Protein AF-A0A9E1XGZ9-F1 (afdb_monomer_lite)

pLDDT: mean 85.74, std 13.42, range [51.16, 97.0]

Secondary structure (DSSP, 8-state):
--EEEEEEEEE-SSSEEEEEEEEETTEEEEEEEEE-HHHHHHHHHHHHHHHHHHHHHHHHS---------

Foldseek 3Di:
DDKDWDWDWDADPQGIKIWIWIDDPPDIDIDIDDHHPVVVVVVVVVVVVVVVVVVVVCVVPVPPDPDPPD

Structure (mmCIF, N/CA/C/O backbone):
data_AF-A0A9E1XGZ9-F1
#
_entry.id   AF-A0A9E1XGZ9-F1
#
loop_
_atom_site.group_PDB
_atom_site.id
_atom_site.type_symbol
_atom_site.label_atom_id
_atom_site.label_alt_id
_atom_site.label_comp_id
_atom_site.label_asym_id
_atom_site.label_entity_id
_atom_site.label_seq_id
_atom_site.pdbx_PDB_ins_code
_atom_site.Cartn_x
_atom_site.Cartn_y
_atom_site.Cartn_z
_atom_site.occupancy
_atom_site.B_iso_or_equiv
_atom_site.auth_seq_id
_atom_site.auth_comp_id
_atom_site.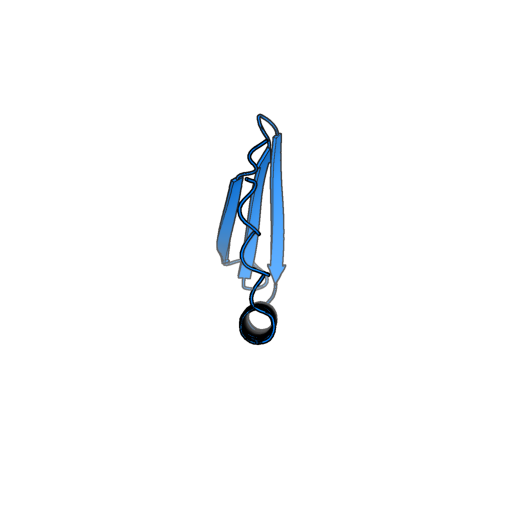auth_asym_id
_atom_site.auth_atom_id
_atom_site.pdbx_PDB_model_num
ATOM 1 N N . MET A 1 1 ? 6.979 -0.480 -22.848 1.00 61.78 1 MET A N 1
ATOM 2 C CA . MET A 1 1 ? 5.627 -0.040 -22.443 1.00 61.78 1 MET A CA 1
ATOM 3 C C . MET A 1 1 ? 5.755 0.403 -21.001 1.00 61.78 1 MET A C 1
ATOM 5 O O . MET A 1 1 ? 6.184 -0.406 -20.192 1.00 61.78 1 MET A O 1
ATOM 9 N N . GLU A 1 2 ? 5.525 1.682 -20.724 1.00 68.38 2 GLU A N 1
ATOM 10 C CA . GLU A 1 2 ? 5.663 2.261 -19.383 1.00 68.38 2 GLU A CA 1
ATOM 11 C C . GLU A 1 2 ? 4.415 1.927 -18.553 1.00 68.38 2 GLU A C 1
ATOM 13 O O . GLU A 1 2 ? 3.300 1.922 -19.087 1.00 68.38 2 GLU A O 1
ATOM 18 N N . VAL A 1 3 ? 4.616 1.549 -17.290 1.00 75.25 3 VAL A N 1
ATOM 19 C CA . VAL A 1 3 ? 3.542 1.250 -16.338 1.00 75.25 3 VAL A CA 1
ATOM 20 C C . VAL A 1 3 ? 3.711 2.198 -15.164 1.00 75.25 3 VAL A C 1
ATOM 22 O O . VAL A 1 3 ? 4.686 2.084 -14.422 1.00 75.25 3 VAL A O 1
ATOM 25 N N . ASP A 1 4 ? 2.752 3.101 -14.997 1.00 84.31 4 ASP A N 1
ATOM 26 C CA . ASP A 1 4 ? 2.764 4.062 -13.898 1.00 84.31 4 ASP A CA 1
ATOM 27 C C . ASP A 1 4 ? 2.069 3.455 -12.686 1.00 84.31 4 ASP A C 1
ATOM 29 O O . ASP A 1 4 ? 0.975 2.892 -12.814 1.00 84.31 4 ASP A O 1
ATOM 33 N N . PHE A 1 5 ? 2.687 3.587 -11.513 1.00 89.62 5 PHE A N 1
ATOM 34 C CA . PHE A 1 5 ? 2.114 3.168 -10.237 1.00 89.62 5 PHE A CA 1
ATOM 35 C C . PHE A 1 5 ? 1.942 4.369 -9.308 1.00 89.62 5 PHE A C 1
ATOM 37 O O . PHE A 1 5 ? 2.887 5.116 -9.067 1.00 89.62 5 PHE A O 1
ATOM 44 N N . GLU A 1 6 ? 0.750 4.506 -8.734 1.00 91.69 6 GLU A N 1
ATOM 45 C CA . GLU A 1 6 ? 0.448 5.465 -7.673 1.00 91.69 6 GLU A CA 1
ATOM 46 C C . GLU A 1 6 ? -0.042 4.716 -6.432 1.00 91.69 6 GLU A C 1
ATOM 48 O O . GLU A 1 6 ? -0.850 3.783 -6.523 1.00 91.69 6 GLU A O 1
ATOM 53 N N . PHE A 1 7 ? 0.432 5.151 -5.268 1.00 90.94 7 PHE A N 1
ATOM 54 C CA . PHE A 1 7 ? 0.071 4.589 -3.972 1.00 90.94 7 PHE A CA 1
ATOM 55 C C . PHE A 1 7 ? -0.601 5.666 -3.126 1.00 90.94 7 PHE A C 1
ATOM 57 O O . PHE A 1 7 ? -0.090 6.778 -3.008 1.00 90.94 7 PHE A O 1
ATOM 64 N N . GLU A 1 8 ? -1.733 5.327 -2.523 1.00 93.44 8 GLU A N 1
ATOM 65 C CA . GLU A 1 8 ? -2.487 6.214 -1.641 1.00 93.44 8 GLU A CA 1
ATOM 66 C C . GLU A 1 8 ? -2.804 5.473 -0.341 1.00 93.44 8 GLU A C 1
ATOM 68 O O . GLU A 1 8 ? -3.274 4.334 -0.372 1.00 93.44 8 GLU A O 1
ATOM 73 N N . VAL A 1 9 ? -2.529 6.115 0.794 1.00 93.56 9 VAL A N 1
ATOM 74 C CA . VAL A 1 9 ? -2.844 5.601 2.132 1.00 93.56 9 VAL A CA 1
ATOM 75 C C . VAL A 1 9 ? -3.841 6.552 2.775 1.00 93.56 9 VAL A C 1
ATOM 77 O O . VAL A 1 9 ? -3.598 7.757 2.826 1.00 93.56 9 VAL A O 1
ATOM 80 N N . GLY A 1 10 ? -4.954 6.015 3.265 1.00 94.44 10 GLY A N 1
ATOM 81 C CA . GLY A 1 10 ? -6.022 6.797 3.881 1.00 94.44 10 GLY A CA 1
ATOM 82 C C . GLY A 1 10 ? -6.752 6.038 4.989 1.00 94.44 10 GLY A C 1
ATOM 83 O O . GLY A 1 10 ? -6.469 4.861 5.215 1.00 94.44 10 GLY A O 1
ATOM 84 N N . PRO A 1 11 ? -7.679 6.699 5.700 1.00 95.06 11 PRO A N 1
ATOM 85 C CA . PRO A 1 11 ? -8.503 6.050 6.715 1.00 95.06 11 PRO A CA 1
ATOM 86 C C . PRO A 1 11 ? -9.547 5.118 6.079 1.00 95.06 11 PRO A C 1
ATOM 88 O O . PRO A 1 11 ? -10.082 5.415 5.011 1.00 95.06 11 PRO A O 1
ATOM 91 N N . SER A 1 12 ? -9.879 4.022 6.762 1.00 95.25 12 SER A N 1
ATOM 92 C CA . SER A 1 12 ? -10.955 3.089 6.388 1.00 95.25 12 SER A CA 1
ATOM 93 C C . SER A 1 12 ? -11.856 2.777 7.584 1.00 95.25 12 SER A C 1
ATOM 95 O O . SER A 1 12 ? -11.596 3.234 8.697 1.00 95.25 12 SER A O 1
ATOM 97 N N . LYS A 1 13 ? -12.922 1.991 7.380 1.00 92.38 13 LYS A N 1
ATOM 98 C CA . LYS A 1 13 ? -13.771 1.536 8.496 1.00 92.38 13 LYS A CA 1
ATOM 99 C C . LYS A 1 13 ? -13.029 0.594 9.447 1.00 92.38 13 LYS A C 1
ATOM 101 O O . LYS A 1 13 ? -13.284 0.639 10.645 1.00 92.38 13 LYS A O 1
ATOM 106 N N . GLU A 1 14 ? -12.126 -0.224 8.910 1.00 89.88 14 GLU A N 1
ATOM 107 C CA . GLU A 1 14 ? -11.295 -1.176 9.663 1.00 89.88 14 GLU A CA 1
ATOM 108 C C . GLU A 1 14 ? -10.027 -0.521 10.253 1.00 89.88 14 GLU A C 1
ATOM 110 O O . GLU A 1 14 ? -9.391 -1.074 11.149 1.00 89.88 14 GLU A O 1
ATOM 115 N N . GLY A 1 15 ? -9.663 0.673 9.773 1.00 95.25 15 GLY A N 1
ATOM 116 C CA . GLY A 1 15 ? -8.539 1.478 10.253 1.00 95.25 15 GLY A CA 1
ATOM 117 C C . GLY A 1 15 ? -7.825 2.191 9.108 1.00 95.25 15 GLY A C 1
ATOM 118 O O . GLY A 1 15 ? -7.930 3.408 8.956 1.00 95.25 15 GLY A O 1
ATOM 119 N N . VAL A 1 16 ? -7.129 1.428 8.263 1.00 96.38 16 VAL A N 1
ATOM 120 C CA . VAL A 1 16 ? -6.305 1.931 7.154 1.00 96.38 16 VAL A CA 1
ATOM 121 C C . VAL A 1 16 ? -6.774 1.335 5.824 1.00 96.38 16 VAL A C 1
ATOM 123 O O . VAL A 1 16 ? -7.153 0.167 5.745 1.00 96.38 16 VAL A O 1
ATOM 126 N N . GLN A 1 17 ? -6.741 2.132 4.759 1.00 96.44 17 GLN A N 1
ATOM 127 C CA . GLN A 1 17 ? -6.895 1.695 3.374 1.00 96.44 17 GLN A CA 1
ATOM 128 C C . GLN A 1 17 ? -5.616 2.004 2.598 1.00 96.44 17 GLN A C 1
ATOM 130 O O . GLN A 1 17 ? -5.165 3.149 2.556 1.00 96.44 17 GLN A O 1
ATOM 135 N N . LEU A 1 18 ? -5.070 0.989 1.933 1.00 95.00 18 LEU A N 1
ATOM 136 C CA . LEU A 1 18 ? -4.006 1.123 0.944 1.00 95.00 18 LEU A CA 1
ATOM 137 C C . LEU A 1 18 ? -4.607 0.953 -0.452 1.00 95.00 18 LEU A C 1
ATOM 139 O O . LEU A 1 18 ? -5.165 -0.099 -0.762 1.00 95.00 18 LEU A O 1
ATOM 143 N N . SER A 1 19 ? -4.466 1.962 -1.306 1.00 94.62 19 SER A N 1
ATOM 144 C CA . SER A 1 19 ? -4.889 1.909 -2.704 1.00 94.62 19 SER A CA 1
ATOM 145 C C . SER A 1 19 ? -3.686 1.941 -3.638 1.00 94.62 19 SER A C 1
ATOM 147 O O . SER A 1 19 ? -2.847 2.834 -3.565 1.00 94.62 19 SER A O 1
ATOM 149 N N . ILE A 1 20 ? -3.632 0.965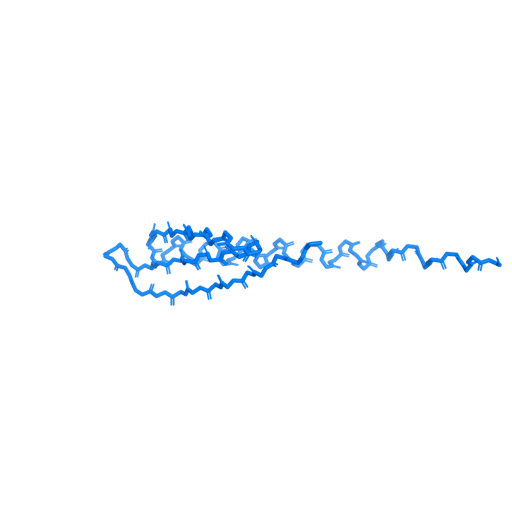 -4.540 1.00 93.38 20 ILE A N 1
ATOM 150 C CA . ILE A 1 20 ? -2.612 0.808 -5.574 1.00 93.38 20 ILE A CA 1
ATOM 151 C C . ILE A 1 20 ? -3.293 1.048 -6.915 1.00 93.38 20 ILE A C 1
ATOM 153 O O . ILE A 1 20 ? -4.143 0.259 -7.344 1.00 93.38 20 ILE A O 1
ATOM 157 N N . LYS A 1 21 ? -2.931 2.140 -7.580 1.00 92.62 21 LYS A N 1
ATOM 158 C CA . LYS A 1 21 ? -3.409 2.474 -8.921 1.00 92.62 21 LYS A CA 1
ATOM 159 C C . LYS A 1 21 ? -2.279 2.173 -9.896 1.00 92.62 21 LYS A C 1
ATOM 161 O O . LYS A 1 21 ? -1.152 2.601 -9.687 1.00 92.62 21 LYS A O 1
ATOM 166 N N . SER A 1 22 ? -2.576 1.414 -10.943 1.00 91.75 22 SER A N 1
ATOM 167 C CA . SER A 1 22 ? -1.634 1.127 -12.026 1.00 91.75 22 SER A CA 1
ATOM 168 C C . SER A 1 22 ? -2.245 1.518 -13.363 1.00 91.75 22 SER A C 1
ATOM 170 O O . SER A 1 22 ? -3.412 1.205 -13.626 1.00 91.75 22 SER A O 1
ATOM 172 N N . ARG A 1 23 ? -1.475 2.216 -14.200 1.00 88.38 23 ARG A N 1
ATOM 173 C CA . ARG A 1 23 ? -1.892 2.621 -15.545 1.00 88.38 23 ARG A CA 1
ATOM 174 C C . ARG A 1 23 ? -1.000 1.960 -16.587 1.00 88.38 23 ARG A C 1
ATOM 176 O O . ARG A 1 23 ? 0.213 2.116 -16.564 1.00 88.38 23 ARG A O 1
ATOM 183 N N . MET A 1 24 ? -1.622 1.252 -17.526 1.00 86.81 24 MET A N 1
ATOM 184 C CA . MET A 1 24 ? -0.954 0.660 -18.686 1.00 86.81 24 MET A CA 1
ATOM 185 C C . MET A 1 24 ? -1.671 1.124 -19.957 1.00 86.81 24 MET A C 1
ATOM 187 O O . MET A 1 24 ? -2.713 0.591 -20.350 1.00 86.81 24 MET A O 1
ATOM 191 N N . GLY A 1 25 ? -1.149 2.185 -20.577 1.00 84.44 25 GLY A N 1
ATOM 192 C CA . GLY A 1 25 ? -1.821 2.869 -21.682 1.00 84.44 25 GLY A CA 1
ATOM 193 C C . GLY A 1 25 ? -3.174 3.446 -21.250 1.00 84.44 25 GLY A C 1
ATOM 194 O O . GLY A 1 25 ? -3.235 4.340 -20.411 1.00 84.44 25 GLY A O 1
ATOM 195 N N . ARG A 1 26 ? -4.273 2.931 -21.818 1.00 80.19 26 ARG A N 1
ATOM 196 C CA . ARG A 1 26 ? -5.650 3.336 -21.459 1.00 80.19 26 ARG A CA 1
ATOM 197 C C . ARG A 1 26 ? -6.252 2.532 -20.302 1.00 80.19 26 ARG A C 1
ATOM 199 O O . 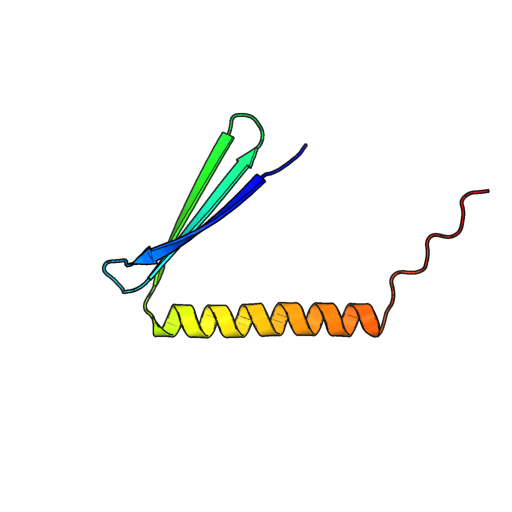ARG A 1 26 ? -7.341 2.863 -19.845 1.00 80.19 26 ARG A O 1
ATOM 206 N N . VAL A 1 27 ? -5.588 1.467 -19.856 1.00 81.62 27 VAL A N 1
ATOM 207 C CA . VAL A 1 27 ? -6.099 0.594 -18.795 1.00 81.62 27 VAL A CA 1
ATOM 208 C C . VAL A 1 27 ? -5.693 1.163 -17.443 1.00 81.62 27 VAL A C 1
ATOM 210 O O . VAL A 1 27 ? -4.503 1.309 -17.175 1.00 81.62 27 VAL A O 1
ATOM 213 N N . LEU A 1 28 ? -6.680 1.454 -16.593 1.00 86.50 28 LEU A N 1
ATOM 214 C CA . LEU A 1 28 ? -6.486 1.801 -15.187 1.00 86.50 28 LEU A CA 1
ATOM 215 C C . LEU A 1 28 ? -6.943 0.622 -14.325 1.00 86.50 28 LEU A C 1
ATOM 217 O O . LEU A 1 28 ? -8.112 0.240 -14.371 1.00 86.50 28 LEU A O 1
ATOM 221 N N . LYS A 1 29 ? -6.038 0.060 -13.527 1.00 90.06 29 LYS A N 1
ATOM 222 C CA . LYS A 1 29 ? -6.365 -0.952 -12.520 1.00 90.06 29 LYS A CA 1
ATOM 223 C C . LYS A 1 29 ? -6.142 -0.360 -11.137 1.00 90.06 29 LYS A C 1
ATOM 225 O O . LYS A 1 29 ? -5.023 0.024 -10.806 1.00 90.06 29 LYS A O 1
ATOM 230 N N . VAL A 1 30 ? -7.206 -0.321 -10.341 1.00 89.75 30 VAL A N 1
ATOM 231 C CA . VAL A 1 30 ? -7.180 0.107 -8.940 1.00 89.75 30 VAL A CA 1
ATOM 232 C C . VAL A 1 30 ? -7.397 -1.116 -8.061 1.00 89.75 30 VAL A C 1
ATOM 234 O O . VAL A 1 30 ? -8.348 -1.865 -8.266 1.00 89.75 30 VAL A O 1
ATOM 237 N N . THR A 1 31 ? -6.496 -1.336 -7.110 1.00 92.62 31 THR A N 1
ATOM 238 C CA . THR A 1 31 ? -6.622 -2.364 -6.071 1.00 92.62 31 THR A CA 1
ATOM 239 C C . THR A 1 31 ? -6.617 -1.664 -4.725 1.00 92.62 31 THR A C 1
ATOM 241 O O . THR A 1 31 ? -5.694 -0.901 -4.456 1.00 92.62 31 THR A O 1
ATOM 244 N N . SER A 1 32 ? -7.621 -1.914 -3.890 1.00 92.94 32 SER A N 1
ATOM 245 C CA . SER A 1 32 ? -7.700 -1.354 -2.540 1.00 92.94 32 SER A CA 1
ATOM 246 C C . SER A 1 32 ? -7.716 -2.473 -1.511 1.00 92.94 32 SER A C 1
ATOM 248 O O . SER A 1 32 ? -8.368 -3.496 -1.714 1.00 92.94 32 SER A O 1
ATOM 250 N N . ILE A 1 33 ? -6.976 -2.273 -0.428 1.00 93.50 33 ILE A N 1
ATOM 251 C CA . ILE A 1 33 ? -6.854 -3.206 0.687 1.00 93.50 33 ILE A CA 1
ATOM 252 C C . ILE A 1 33 ? -7.215 -2.433 1.949 1.00 93.50 33 ILE A C 1
ATOM 254 O O . 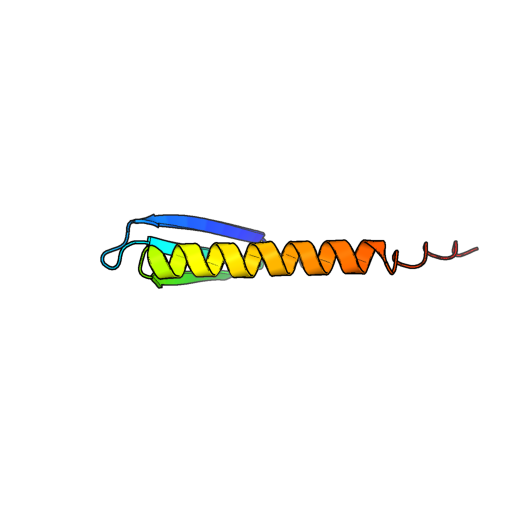ILE A 1 33 ? -6.559 -1.439 2.260 1.00 93.50 33 ILE A O 1
ATOM 258 N N . GLU A 1 34 ? -8.251 -2.875 2.652 1.00 96.00 34 GLU A N 1
ATOM 259 C CA . GLU A 1 34 ? -8.592 -2.380 3.986 1.00 96.00 34 GLU A CA 1
ATOM 260 C C . GLU A 1 34 ? -7.957 -3.296 5.032 1.00 96.00 34 GLU A C 1
ATOM 262 O O . GLU A 1 34 ? -7.960 -4.517 4.876 1.00 96.00 34 GLU A O 1
ATOM 267 N N . MET A 1 35 ? -7.367 -2.702 6.063 1.00 96.00 35 MET A N 1
ATOM 268 C CA . MET A 1 35 ? -6.667 -3.416 7.126 1.00 96.00 35 MET A CA 1
ATOM 269 C C . MET A 1 35 ? -6.709 -2.615 8.424 1.00 96.00 35 MET A C 1
ATOM 271 O O . MET A 1 35 ? -6.904 -1.397 8.419 1.00 96.00 35 MET A O 1
ATOM 275 N N . THR A 1 36 ? -6.474 -3.294 9.537 1.00 97.00 36 THR A N 1
ATOM 276 C CA . THR A 1 36 ? -6.296 -2.645 10.838 1.00 97.00 36 THR A CA 1
ATOM 277 C C . THR A 1 36 ? -4.972 -1.876 10.902 1.00 97.00 36 THR A C 1
ATOM 279 O O . THR A 1 36 ? -4.024 -2.149 10.160 1.00 97.00 36 THR A O 1
ATOM 282 N N . GLU A 1 37 ? -4.852 -0.937 11.843 1.00 94.94 37 GLU A N 1
ATOM 283 C CA . GLU A 1 37 ? -3.600 -0.198 12.080 1.00 94.94 37 GLU A CA 1
ATOM 284 C C . GLU A 1 37 ? -2.419 -1.128 12.413 1.00 94.94 37 GLU A C 1
ATOM 286 O O . GLU A 1 37 ? -1.297 -0.919 11.949 1.00 94.94 37 GLU A O 1
ATOM 291 N N . GLN A 1 38 ? -2.667 -2.195 13.183 1.00 96.19 38 GLN A N 1
ATOM 292 C CA . GLN A 1 38 ? -1.637 -3.173 13.545 1.00 96.19 38 GLN A CA 1
ATOM 293 C C . GLN A 1 38 ? -1.137 -3.961 12.330 1.00 96.19 38 GLN A C 1
ATOM 295 O O . GLN A 1 38 ? 0.059 -4.237 12.219 1.00 96.19 38 GLN A O 1
ATOM 300 N N . GLU A 1 39 ? -2.031 -4.325 11.412 1.00 96.06 39 GLU A N 1
ATOM 301 C CA . GLU A 1 39 ? -1.663 -4.993 10.163 1.00 96.06 39 GLU A CA 1
ATOM 302 C C . GLU A 1 39 ? -0.875 -4.062 9.241 1.00 96.06 39 GLU A C 1
ATOM 304 O O . GLU A 1 39 ? 0.129 -4.489 8.671 1.00 96.06 39 GLU A O 1
ATOM 309 N N . ALA A 1 40 ? -1.263 -2.785 9.159 1.00 94.50 40 ALA A N 1
ATOM 310 C CA . ALA A 1 40 ? -0.535 -1.778 8.391 1.00 94.50 40 ALA A CA 1
ATOM 311 C C . ALA A 1 40 ? 0.903 -1.587 8.904 1.00 94.50 40 ALA A C 1
ATOM 313 O O . ALA A 1 40 ? 1.845 -1.553 8.109 1.00 94.50 40 ALA A O 1
ATOM 314 N N . LEU A 1 41 ? 1.093 -1.536 10.228 1.00 95.38 41 LEU A N 1
ATOM 315 C CA . LEU A 1 41 ? 2.421 -1.457 10.848 1.00 95.38 41 LEU A CA 1
ATOM 316 C C . LEU A 1 41 ? 3.272 -2.692 10.529 1.00 95.38 41 LEU A C 1
ATOM 318 O O . LEU A 1 41 ? 4.402 -2.559 10.060 1.00 95.38 41 LEU A O 1
ATOM 322 N N . ARG A 1 42 ? 2.713 -3.899 10.693 1.00 96.44 42 ARG A N 1
ATOM 323 C CA . ARG A 1 42 ? 3.415 -5.148 10.347 1.00 96.44 42 ARG A CA 1
ATOM 324 C C . ARG A 1 42 ? 3.782 -5.207 8.867 1.00 96.44 42 ARG A C 1
ATOM 326 O O . ARG A 1 42 ? 4.875 -5.653 8.523 1.00 96.44 42 ARG A O 1
ATOM 333 N N . LEU A 1 43 ? 2.894 -4.754 7.983 1.00 93.50 43 LEU A N 1
ATOM 334 C CA . LEU A 1 43 ? 3.171 -4.684 6.551 1.00 93.50 43 LEU A CA 1
ATOM 335 C C . LEU A 1 43 ? 4.352 -3.745 6.266 1.00 93.50 43 LEU A C 1
ATOM 337 O O . LEU A 1 43 ? 5.260 -4.118 5.521 1.00 93.50 43 LEU A O 1
ATOM 341 N N . ALA A 1 44 ? 4.377 -2.563 6.886 1.00 92.81 44 ALA A N 1
ATOM 342 C CA . ALA A 1 44 ? 5.470 -1.605 6.741 1.00 92.81 44 ALA A CA 1
ATOM 343 C C . ALA A 1 44 ? 6.815 -2.182 7.213 1.00 92.81 44 ALA A C 1
ATOM 345 O O . ALA A 1 44 ? 7.825 -2.037 6.519 1.00 92.81 44 ALA A O 1
ATOM 346 N N . GLU A 1 45 ? 6.834 -2.892 8.342 1.00 96.62 45 GLU A N 1
ATOM 347 C CA . GLU A 1 45 ? 8.029 -3.573 8.854 1.00 96.62 45 GLU A CA 1
ATOM 348 C C . GLU A 1 45 ? 8.543 -4.639 7.876 1.00 96.62 45 GLU A C 1
ATOM 350 O O . GLU A 1 45 ? 9.732 -4.671 7.544 1.00 96.62 45 GLU A O 1
ATOM 355 N N . VAL A 1 46 ? 7.646 -5.492 7.367 1.00 96.44 46 VAL A N 1
ATOM 356 C CA . VAL A 1 46 ? 7.991 -6.559 6.416 1.00 96.44 46 VAL A CA 1
ATOM 357 C C . VAL A 1 46 ? 8.568 -5.981 5.122 1.00 96.44 46 VAL A C 1
ATOM 359 O O . VAL A 1 46 ? 9.595 -6.468 4.639 1.00 96.44 46 VAL A O 1
ATOM 362 N N . LEU A 1 47 ? 7.942 -4.936 4.574 1.00 93.19 47 LEU A N 1
ATOM 363 C CA . LEU A 1 47 ? 8.410 -4.267 3.359 1.00 93.19 47 LEU A CA 1
ATOM 364 C C . LEU A 1 47 ? 9.774 -3.604 3.571 1.00 93.19 47 LEU A C 1
ATOM 366 O O . LEU A 1 47 ? 10.671 -3.781 2.746 1.00 93.19 47 LEU A O 1
ATOM 370 N N . THR A 1 48 ? 9.950 -2.901 4.692 1.00 94.56 48 THR A N 1
ATOM 371 C CA . THR A 1 48 ? 11.210 -2.229 5.040 1.00 94.56 48 THR A CA 1
ATOM 372 C C . THR A 1 48 ? 12.355 -3.231 5.122 1.00 94.56 48 THR A C 1
ATOM 374 O O . THR A 1 48 ? 13.379 -3.052 4.460 1.00 94.56 48 THR A O 1
ATOM 377 N N . ARG A 1 49 ? 12.157 -4.338 5.846 1.00 95.69 49 ARG A N 1
ATOM 378 C CA . ARG A 1 49 ? 13.152 -5.410 5.946 1.00 95.69 49 ARG A CA 1
ATOM 379 C C . ARG A 1 49 ? 13.471 -6.020 4.579 1.00 95.69 49 ARG A C 1
ATOM 381 O O . ARG A 1 49 ? 14.637 -6.193 4.247 1.00 95.69 49 ARG A O 1
ATOM 388 N N . SER A 1 50 ? 12.460 -6.285 3.748 1.00 94.44 50 SER A N 1
ATOM 389 C CA . SER A 1 50 ? 12.665 -6.838 2.400 1.00 94.44 50 SER A CA 1
ATOM 390 C C . SER A 1 50 ? 13.481 -5.914 1.485 1.00 94.44 50 SER A C 1
ATOM 392 O O . SER A 1 50 ? 14.250 -6.383 0.642 1.00 94.44 50 SER A O 1
ATOM 394 N N . VAL A 1 51 ? 13.313 -4.595 1.609 1.00 93.25 51 VAL A N 1
ATOM 395 C CA . VAL A 1 51 ? 14.128 -3.618 0.870 1.00 93.25 51 VAL A CA 1
ATOM 396 C C . VAL A 1 51 ? 15.565 -3.621 1.385 1.00 93.25 51 VAL A C 1
ATOM 398 O O . VAL A 1 51 ? 16.488 -3.701 0.578 1.00 93.25 51 VAL A O 1
ATOM 401 N N . GLN A 1 52 ? 15.757 -3.605 2.705 1.00 93.94 52 GLN A N 1
ATOM 402 C CA . GLN A 1 52 ? 17.084 -3.645 3.327 1.00 93.94 52 GLN A CA 1
ATOM 403 C C . GLN A 1 52 ? 17.862 -4.911 2.948 1.00 93.94 52 GLN A C 1
ATOM 405 O O . GLN A 1 52 ? 19.019 -4.822 2.550 1.00 93.94 52 GLN A O 1
ATOM 410 N N . GLU A 1 53 ? 17.223 -6.081 2.987 1.00 94.56 53 GLU A N 1
ATOM 411 C CA . GLU A 1 53 ? 17.840 -7.348 2.575 1.00 94.56 53 GLU A CA 1
ATOM 412 C C . GLU A 1 53 ? 18.257 -7.332 1.099 1.00 94.56 53 GLU A C 1
ATOM 414 O O . GLU A 1 53 ? 19.332 -7.820 0.752 1.00 94.56 53 GLU A O 1
ATOM 419 N N . ARG A 1 54 ? 17.432 -6.757 0.213 1.00 89.38 54 ARG A N 1
ATOM 420 C CA . ARG A 1 54 ? 17.781 -6.608 -1.209 1.00 89.38 54 ARG A CA 1
ATOM 421 C C . ARG A 1 54 ? 18.953 -5.652 -1.415 1.00 89.38 54 ARG A C 1
ATOM 423 O O . ARG A 1 54 ? 19.828 -5.955 -2.219 1.00 89.38 54 ARG A O 1
ATOM 430 N N . GLN A 1 55 ? 18.989 -4.538 -0.686 1.00 88.56 55 GLN A N 1
ATOM 431 C CA . GLN A 1 55 ? 20.099 -3.583 -0.737 1.00 88.56 55 GLN A CA 1
ATOM 432 C C . GLN A 1 55 ? 21.403 -4.197 -0.215 1.00 88.56 55 GLN A C 1
ATOM 434 O O . GLN A 1 55 ? 22.439 -4.038 -0.852 1.00 88.56 55 GLN A O 1
ATOM 439 N N . ALA A 1 56 ? 21.349 -4.950 0.886 1.00 88.31 56 ALA A N 1
ATOM 440 C CA . ALA A 1 56 ? 22.507 -5.660 1.423 1.00 88.31 56 ALA A CA 1
ATOM 441 C C . ALA A 1 56 ? 23.055 -6.685 0.416 1.00 88.31 56 ALA A C 1
ATOM 443 O O . ALA A 1 56 ? 24.247 -6.688 0.128 1.00 88.31 56 ALA A O 1
ATOM 444 N N . LYS A 1 57 ? 22.179 -7.482 -0.211 1.00 87.62 57 LYS A N 1
ATOM 445 C CA . LYS A 1 57 ? 22.58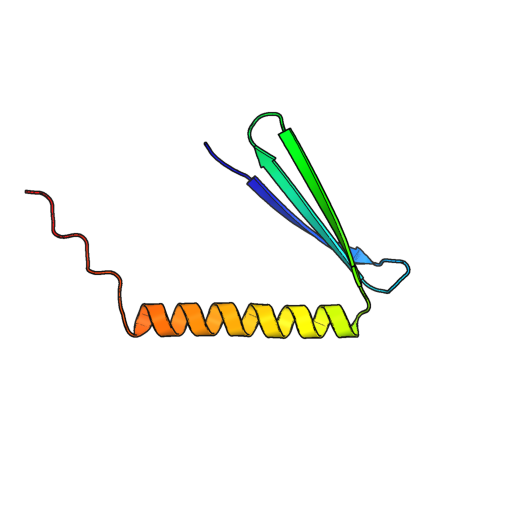1 -8.453 -1.244 1.00 87.62 57 LYS A CA 1
ATOM 446 C C . LYS A 1 57 ? 23.192 -7.801 -2.484 1.00 87.62 57 LYS A C 1
ATOM 448 O O . LYS A 1 57 ? 24.125 -8.360 -3.050 1.00 87.62 57 LYS A O 1
ATOM 453 N N . ALA A 1 58 ? 22.677 -6.646 -2.904 1.00 81.69 58 ALA A N 1
ATOM 454 C CA . ALA A 1 58 ? 23.240 -5.884 -4.019 1.00 81.69 58 ALA A CA 1
ATOM 455 C C . ALA A 1 58 ? 24.617 -5.282 -3.687 1.00 81.69 58 ALA A C 1
ATOM 457 O O . ALA A 1 58 ? 25.405 -5.027 -4.591 1.00 81.69 58 ALA A O 1
ATOM 458 N N . LEU A 1 59 ? 24.914 -5.055 -2.404 1.00 77.06 59 LEU A N 1
ATOM 459 C CA . LEU A 1 59 ? 26.228 -4.606 -1.948 1.00 77.06 59 LEU A CA 1
ATOM 460 C C . LEU A 1 59 ? 27.233 -5.767 -1.863 1.00 77.06 59 LEU A C 1
ATOM 462 O O . LEU A 1 59 ? 28.407 -5.579 -2.164 1.00 77.06 59 LEU A O 1
ATOM 466 N N . GLU A 1 60 ? 26.775 -6.958 -1.468 1.00 76.12 60 GLU A N 1
ATOM 467 C CA . GLU A 1 60 ? 27.593 -8.180 -1.415 1.00 76.12 60 GLU A CA 1
ATOM 468 C C . GLU A 1 60 ? 27.888 -8.759 -2.807 1.00 76.12 60 GLU A C 1
ATOM 470 O O . GLU A 1 60 ? 28.962 -9.313 -3.024 1.00 76.12 60 GLU A O 1
ATOM 475 N N . ASN A 1 61 ? 26.957 -8.605 -3.753 1.00 64.12 61 ASN A N 1
ATOM 476 C CA . ASN A 1 61 ? 27.126 -8.944 -5.165 1.00 64.12 61 ASN A CA 1
ATOM 477 C C . ASN A 1 61 ? 26.817 -7.699 -6.007 1.00 64.12 61 ASN A C 1
ATOM 479 O O . ASN A 1 61 ? 25.680 -7.561 -6.479 1.00 64.12 61 ASN A O 1
ATOM 483 N N . PRO A 1 62 ? 27.777 -6.768 -6.165 1.00 61.66 62 PRO A N 1
ATOM 484 C CA . PRO A 1 62 ? 27.594 -5.666 -7.094 1.00 61.66 62 PRO A CA 1
ATOM 485 C C . PRO A 1 62 ? 27.291 -6.266 -8.475 1.00 61.66 62 PRO A C 1
ATOM 487 O O . PRO A 1 62 ? 27.953 -7.234 -8.856 1.00 61.66 62 PRO A O 1
ATOM 490 N N . PRO A 1 63 ? 26.274 -5.768 -9.203 1.00 60.56 63 PRO A N 1
ATOM 491 C CA . PRO A 1 63 ? 26.027 -6.232 -10.560 1.00 60.56 63 PRO A CA 1
ATOM 492 C C . PRO A 1 63 ? 27.333 -6.070 -11.335 1.00 60.56 63 PRO A C 1
ATOM 494 O O . PRO A 1 63 ? 27.919 -4.985 -11.285 1.00 60.56 63 PRO A O 1
ATOM 497 N N . ASP A 1 64 ? 27.808 -7.154 -11.962 1.00 62.34 64 ASP A N 1
ATOM 498 C CA . ASP A 1 64 ? 29.011 -7.122 -12.792 1.00 62.34 64 ASP A CA 1
ATOM 499 C C . ASP A 1 64 ? 28.907 -5.893 -13.691 1.00 62.34 64 ASP A C 1
ATOM 501 O O . ASP A 1 64 ? 27.928 -5.734 -14.427 1.00 62.34 64 ASP A O 1
ATOM 505 N N . ALA A 1 65 ? 29.860 -4.970 -13.530 1.00 55.75 65 ALA A N 1
ATOM 506 C CA . ALA A 1 65 ? 29.951 -3.798 -14.376 1.00 55.75 65 ALA A CA 1
ATOM 507 C C . ALA A 1 65 ? 29.923 -4.308 -15.814 1.00 55.75 65 ALA A C 1
ATOM 509 O O . ALA A 1 65 ? 30.760 -5.138 -16.166 1.00 55.75 65 ALA A O 1
ATOM 510 N N . GLU A 1 66 ? 28.919 -3.872 -16.581 1.00 57.75 66 GLU A N 1
ATOM 511 C CA . GLU A 1 66 ? 28.749 -4.226 -17.985 1.00 57.75 66 GLU A CA 1
ATOM 512 C C . GLU A 1 66 ? 30.125 -4.225 -18.658 1.00 57.75 66 GLU A C 1
ATOM 514 O O . GLU A 1 66 ? 30.794 -3.187 -18.704 1.00 57.75 66 GLU A O 1
ATOM 519 N N . G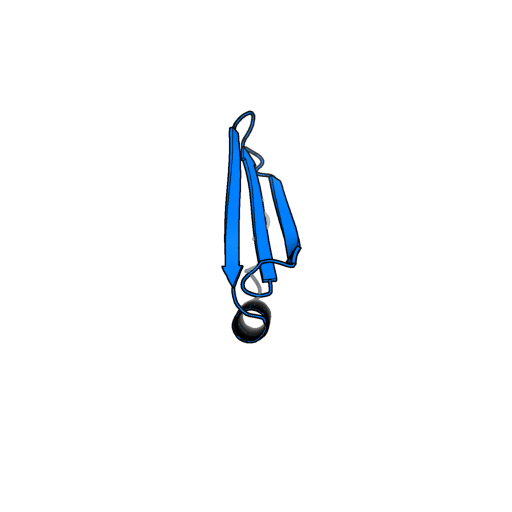LU A 1 67 ? 30.589 -5.395 -19.114 1.00 51.56 67 GLU A N 1
ATOM 520 C CA . GLU A 1 67 ? 31.783 -5.442 -19.949 1.00 51.56 67 GLU A CA 1
ATOM 521 C C . GLU A 1 67 ? 31.526 -4.502 -21.135 1.00 51.56 67 GLU A C 1
ATOM 523 O O . GLU A 1 67 ? 30.477 -4.612 -21.784 1.00 51.56 67 GLU A O 1
ATOM 528 N N . PRO A 1 68 ? 32.426 -3.542 -21.413 1.00 51.16 68 PRO A N 1
ATOM 529 C CA . PRO A 1 68 ? 32.225 -2.619 -22.511 1.00 51.16 68 PRO A CA 1
ATOM 530 C C . PRO A 1 68 ? 32.157 -3.428 -23.804 1.00 51.16 68 PRO A C 1
ATOM 532 O O . PRO A 1 68 ? 33.093 -4.143 -24.164 1.00 51.16 68 PRO A O 1
ATOM 535 N N . ILE A 1 69 ? 31.023 -3.321 -24.494 1.00 53.72 69 ILE A N 1
ATOM 536 C CA . ILE A 1 69 ? 30.859 -3.856 -25.840 1.00 53.72 69 ILE A CA 1
ATOM 537 C C . ILE A 1 69 ? 31.810 -3.045 -26.732 1.00 53.72 69 ILE A C 1
ATOM 539 O O . ILE A 1 69 ? 31.589 -1.851 -26.938 1.00 53.72 69 ILE A O 1
ATOM 543 N N . ASN A 1 70 ? 32.902 -3.686 -27.157 1.00 55.00 70 ASN A N 1
ATOM 544 C CA . ASN A 1 70 ? 33.912 -3.155 -28.084 1.00 55.00 70 ASN A CA 1
ATOM 545 C C . ASN A 1 70 ? 33.307 -2.681 -29.412 1.00 55.00 70 ASN A C 1
ATOM 547 O O . ASN A 1 70 ? 32.410 -3.387 -29.932 1.00 55.00 70 ASN A O 1
#

Radius of gyration: 17.88 Å; chains: 1; bounding box: 48×16×42 Å

Sequence (70 aa):
MEVDFEFEVGPSKEGVQLSIKSRMGRVLKVTSIEMTEQEALRLAEVLTRSVQERQAKALENPPDAEEPIN